Protein AF-A0AAN5C243-F1 (afdb_monomer)

Structure (mmCIF, N/CA/C/O backbone):
data_AF-A0AAN5C243-F1
#
_entry.id   AF-A0AAN5C243-F1
#
loop_
_atom_site.group_PDB
_atom_site.id
_atom_site.type_symbol
_atom_site.label_atom_id
_atom_site.label_alt_id
_atom_site.label_comp_id
_atom_site.label_asym_id
_atom_site.label_entity_id
_atom_site.label_seq_id
_atom_site.pdbx_PDB_ins_code
_atom_site.Cartn_x
_atom_site.Cartn_y
_atom_site.Cartn_z
_atom_site.occupancy
_atom_site.B_iso_or_equiv
_atom_site.auth_seq_id
_atom_site.auth_comp_id
_atom_site.auth_asym_id
_atom_site.auth_atom_id
_atom_site.pdbx_PDB_model_num
ATOM 1 N N . MET A 1 1 ? -35.501 -19.779 41.838 1.00 39.94 1 MET A N 1
ATOM 2 C CA . MET A 1 1 ? -34.102 -19.410 42.121 1.00 39.94 1 MET A CA 1
ATOM 3 C C . MET A 1 1 ? -33.257 -20.050 41.045 1.00 39.94 1 MET A C 1
ATOM 5 O O . MET A 1 1 ? -33.038 -21.250 41.086 1.00 39.94 1 MET A O 1
ATOM 9 N N . SER A 1 2 ? -32.929 -19.277 40.021 1.00 44.41 2 SER A N 1
ATOM 10 C CA . SER A 1 2 ? -31.983 -19.652 38.975 1.00 44.41 2 SER A CA 1
ATOM 11 C C . SER A 1 2 ? -31.056 -18.457 38.868 1.00 44.41 2 SER A C 1
ATOM 13 O O . SER A 1 2 ? -31.450 -17.416 38.342 1.00 44.41 2 SER A O 1
ATOM 15 N N . ASP A 1 3 ? -29.914 -18.589 39.531 1.00 43.72 3 ASP A N 1
ATOM 16 C CA . ASP A 1 3 ? -28.874 -17.581 39.631 1.00 43.72 3 ASP A CA 1
ATOM 17 C C . ASP A 1 3 ? -28.362 -17.240 38.228 1.00 43.72 3 ASP A C 1
ATOM 19 O O . ASP A 1 3 ? -27.710 -18.042 37.565 1.00 43.72 3 ASP A O 1
ATOM 23 N N . THR A 1 4 ? -28.705 -16.049 37.746 1.00 50.03 4 THR A N 1
ATOM 24 C CA . THR A 1 4 ? -28.003 -15.402 36.638 1.00 50.03 4 THR A CA 1
ATOM 25 C C . THR A 1 4 ? -26.629 -14.999 37.153 1.00 50.03 4 THR A C 1
ATOM 27 O O . THR A 1 4 ? -26.507 -14.013 37.881 1.00 50.03 4 THR A O 1
ATOM 30 N N . GLU A 1 5 ? -25.607 -15.786 36.818 1.00 46.62 5 GLU A N 1
ATOM 31 C CA . GLU A 1 5 ? -24.209 -15.423 37.034 1.00 46.62 5 GLU A CA 1
ATOM 32 C C . GLU A 1 5 ? -23.911 -14.112 36.291 1.00 46.62 5 GLU A C 1
ATOM 34 O O . GLU A 1 5 ? -23.841 -14.058 35.063 1.00 46.62 5 GLU A O 1
ATOM 39 N N . ASP A 1 6 ? -23.783 -13.031 37.061 1.00 47.22 6 ASP A N 1
ATOM 40 C CA . ASP A 1 6 ? -23.342 -11.715 36.608 1.00 47.22 6 ASP A CA 1
ATOM 41 C C . ASP A 1 6 ? -21.865 -11.828 36.189 1.00 47.22 6 ASP A C 1
ATOM 43 O O . ASP A 1 6 ? -20.948 -11.706 37.007 1.00 47.22 6 ASP A O 1
ATOM 47 N N . TYR A 1 7 ? -21.633 -12.149 34.910 1.00 49.03 7 TYR A N 1
ATOM 48 C CA . TYR A 1 7 ? -20.317 -12.200 34.266 1.00 49.03 7 TYR A CA 1
ATOM 49 C C . TYR A 1 7 ? -19.726 -10.781 34.194 1.00 49.03 7 TYR A C 1
ATOM 51 O O . TYR A 1 7 ? -19.652 -10.134 33.149 1.00 49.03 7 TYR A O 1
ATOM 59 N N . ARG A 1 8 ? -19.289 -10.262 35.344 1.00 49.75 8 ARG A N 1
ATOM 60 C CA . ARG A 1 8 ? -18.564 -8.996 35.447 1.00 49.75 8 ARG A CA 1
ATOM 61 C C . ARG A 1 8 ? -17.179 -9.167 34.833 1.00 49.75 8 ARG A C 1
ATOM 63 O O . ARG A 1 8 ? -16.230 -9.561 35.509 1.00 49.75 8 ARG A O 1
ATOM 70 N N . ILE A 1 9 ? -17.057 -8.847 33.545 1.00 55.88 9 ILE A N 1
ATOM 71 C CA . ILE A 1 9 ? -15.762 -8.758 32.865 1.00 55.88 9 ILE A CA 1
ATOM 72 C C . ILE A 1 9 ? -14.895 -7.747 33.639 1.00 55.88 9 ILE A C 1
ATOM 74 O O . ILE A 1 9 ? -15.289 -6.585 33.793 1.00 55.88 9 ILE A O 1
ATOM 78 N N . PRO A 1 10 ? -13.728 -8.150 34.173 1.00 54.62 10 PRO A N 1
ATOM 79 C CA . PRO A 1 10 ? -12.915 -7.258 34.981 1.00 54.62 10 PRO A CA 1
ATOM 80 C C . PRO A 1 10 ? -12.436 -6.074 34.134 1.00 54.62 10 PRO A C 1
ATOM 82 O O . PRO A 1 10 ? -11.917 -6.247 33.035 1.00 54.62 10 PRO A O 1
ATOM 85 N N . ARG A 1 11 ? -12.560 -4.850 34.665 1.00 54.38 11 ARG A N 1
ATOM 86 C CA . ARG A 1 11 ? -12.184 -3.578 34.003 1.00 54.38 11 ARG A CA 1
ATOM 87 C C . ARG A 1 11 ? -10.766 -3.567 33.407 1.00 54.38 11 ARG A C 1
ATOM 89 O O . ARG A 1 11 ? -10.499 -2.841 32.453 1.00 54.38 11 ARG A O 1
ATOM 96 N N . ASN A 1 12 ? -9.861 -4.364 33.973 1.00 53.50 12 ASN A N 1
ATOM 97 C CA . ASN A 1 12 ? -8.494 -4.528 33.478 1.00 53.50 12 ASN A CA 1
ATOM 98 C C . ASN A 1 12 ? -8.434 -5.319 32.165 1.00 53.50 12 ASN A C 1
ATOM 100 O O . ASN A 1 12 ? -7.594 -5.023 31.325 1.00 53.50 12 ASN A O 1
ATOM 104 N N . TYR A 1 13 ? -9.353 -6.262 31.957 1.00 52.78 13 TYR A N 1
ATOM 105 C CA . TYR A 1 13 ? -9.468 -7.041 30.727 1.00 52.78 13 TYR A CA 1
ATOM 106 C C . TYR A 1 13 ? -9.877 -6.149 29.552 1.00 52.78 13 TYR A C 1
ATOM 108 O O . TYR A 1 13 ? -9.234 -6.163 28.512 1.00 52.78 13 TYR A O 1
ATOM 116 N N . ILE A 1 14 ? -10.860 -5.269 29.769 1.00 56.34 14 ILE A N 1
ATOM 117 C CA . ILE A 1 14 ? -11.325 -4.300 28.764 1.00 56.34 14 ILE A CA 1
ATOM 118 C C . ILE A 1 14 ? -10.185 -3.361 28.338 1.00 56.34 14 ILE A C 1
ATOM 120 O O . ILE A 1 14 ? -9.993 -3.110 27.152 1.00 56.34 14 ILE A O 1
ATOM 124 N N . ARG A 1 15 ? -9.377 -2.880 29.293 1.00 54.50 15 ARG A N 1
ATOM 125 C CA . ARG A 1 15 ? -8.212 -2.028 29.000 1.00 54.50 15 ARG A CA 1
ATOM 126 C C . ARG A 1 15 ? -7.119 -2.752 28.217 1.00 54.50 15 ARG A C 1
ATOM 128 O O . ARG A 1 15 ? -6.546 -2.155 27.311 1.00 54.50 15 ARG A O 1
ATOM 135 N N . ILE A 1 16 ? -6.835 -4.009 28.551 1.00 59.50 16 ILE A N 1
ATOM 136 C CA . ILE A 1 16 ? -5.842 -4.820 27.835 1.00 59.50 16 ILE A CA 1
ATOM 137 C C . ILE A 1 16 ? -6.316 -5.094 26.404 1.00 59.50 16 ILE A C 1
ATOM 139 O O . ILE A 1 16 ? -5.544 -4.879 25.475 1.00 59.50 16 ILE A O 1
ATOM 143 N N . CYS A 1 17 ? -7.586 -5.465 26.217 1.00 55.12 17 CYS A N 1
ATOM 144 C CA . CYS A 1 17 ? -8.178 -5.667 24.894 1.00 55.12 17 CYS A CA 1
ATOM 145 C C . CYS A 1 17 ? -8.138 -4.391 24.040 1.00 55.12 17 CYS A C 1
ATOM 147 O O . CYS A 1 17 ? -7.820 -4.450 22.855 1.00 55.12 17 CYS A O 1
ATOM 149 N N . PHE A 1 18 ? -8.402 -3.224 24.634 1.00 61.09 18 PHE A N 1
ATOM 150 C CA . PHE A 1 18 ? -8.355 -1.949 23.916 1.00 61.09 18 PHE A CA 1
ATOM 151 C C . PHE A 1 18 ? -6.933 -1.588 23.463 1.00 61.09 18 PHE A C 1
ATOM 153 O O . PHE A 1 18 ? -6.732 -1.148 22.330 1.00 61.09 18 PHE A O 1
ATOM 160 N N . LEU A 1 19 ? -5.935 -1.814 24.325 1.00 61.78 19 LEU A N 1
ATOM 161 C CA . LEU A 1 19 ? -4.520 -1.596 24.006 1.00 61.78 19 LEU A CA 1
ATOM 162 C C . LEU A 1 19 ? -4.009 -2.580 22.943 1.00 61.78 19 LEU A C 1
ATOM 164 O O . LEU A 1 19 ? -3.286 -2.179 22.030 1.00 61.78 19 LEU A O 1
ATOM 168 N N . SER A 1 20 ? -4.405 -3.855 23.006 1.00 60.62 20 SER A N 1
ATOM 169 C CA . SER A 1 20 ? -4.030 -4.832 21.977 1.00 60.62 20 SER A CA 1
ATOM 170 C C . SER A 1 20 ? -4.666 -4.504 20.625 1.00 60.62 20 SER A C 1
ATOM 172 O O . SER A 1 20 ? -3.983 -4.557 19.606 1.00 60.62 20 SER A O 1
ATOM 174 N N . LEU A 1 21 ? -5.940 -4.094 20.613 1.00 64.75 21 LEU A N 1
ATOM 175 C CA . LEU A 1 21 ? -6.659 -3.735 19.389 1.00 64.75 21 LEU A CA 1
ATOM 176 C C . LEU A 1 21 ? -6.060 -2.489 18.719 1.00 64.75 21 LEU A C 1
ATOM 178 O O . LEU A 1 21 ? -5.858 -2.471 17.509 1.00 64.75 21 LEU A O 1
ATOM 182 N N . THR A 1 22 ? -5.729 -1.456 19.501 1.00 68.12 22 THR A N 1
ATOM 183 C CA . THR A 1 22 ? -5.076 -0.244 18.973 1.00 68.12 22 THR A CA 1
ATOM 184 C C . THR A 1 22 ? -3.683 -0.534 18.420 1.00 68.12 22 THR A C 1
ATOM 186 O O . THR A 1 22 ? -3.329 0.000 17.374 1.00 68.12 22 THR A O 1
ATOM 189 N N . THR A 1 23 ? -2.914 -1.420 19.058 1.00 70.00 23 THR A N 1
ATOM 190 C CA . THR A 1 23 ? -1.579 -1.804 18.566 1.00 70.00 23 THR A CA 1
ATOM 191 C C . THR A 1 23 ? -1.656 -2.551 17.231 1.00 70.00 23 THR A C 1
ATOM 193 O O . THR A 1 23 ? -0.896 -2.240 16.319 1.00 70.00 23 THR A O 1
ATOM 196 N N . ILE A 1 24 ? -2.598 -3.491 17.084 1.00 71.12 24 ILE A N 1
ATOM 197 C CA . ILE A 1 24 ? -2.819 -4.228 15.826 1.00 71.12 24 ILE A CA 1
ATOM 198 C C . ILE A 1 24 ? -3.197 -3.263 14.696 1.00 71.12 24 ILE A C 1
ATOM 200 O O . ILE A 1 24 ? -2.574 -3.283 13.640 1.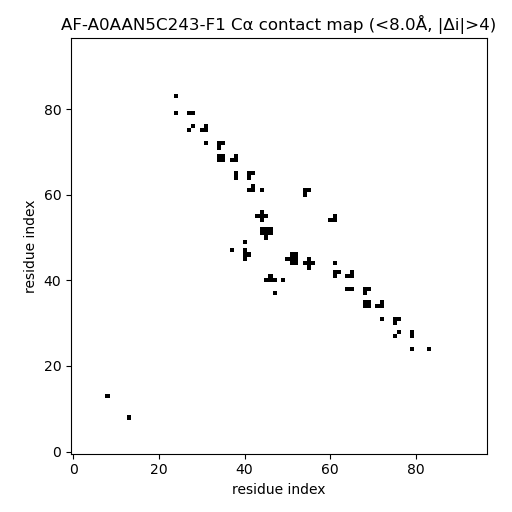00 71.12 24 ILE A O 1
ATOM 204 N N . LYS A 1 25 ? -4.129 -2.340 14.954 1.00 70.25 25 LYS A N 1
ATOM 205 C CA . LYS A 1 25 ? -4.572 -1.343 13.966 1.00 70.25 25 LYS A CA 1
ATOM 206 C C . LYS A 1 25 ? -3.450 -0.406 13.512 1.00 70.25 25 LYS A C 1
ATOM 208 O O . LYS A 1 25 ? -3.353 -0.0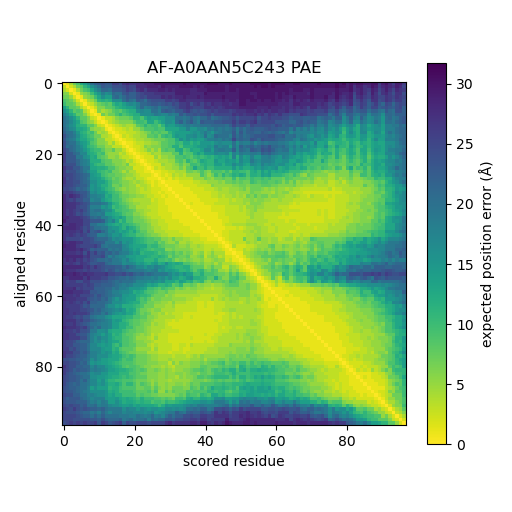73 12.335 1.00 70.25 25 LYS A O 1
ATOM 213 N N . VAL A 1 26 ? -2.574 0.008 14.430 1.00 76.69 26 VAL A N 1
ATOM 214 C CA . VAL A 1 26 ? -1.389 0.811 14.084 1.00 76.69 26 VAL A CA 1
ATOM 215 C C . VAL A 1 26 ? -0.432 0.020 13.189 1.00 76.69 26 VAL A C 1
ATOM 217 O O . VAL A 1 26 ? 0.096 0.581 12.234 1.00 76.69 26 VAL A O 1
ATOM 220 N N . LEU A 1 27 ? -0.233 -1.276 13.450 1.00 75.44 27 LEU A N 1
ATOM 221 C CA . LEU A 1 27 ? 0.614 -2.132 12.612 1.00 75.44 27 LEU A CA 1
ATOM 222 C C . LEU A 1 27 ? 0.050 -2.303 11.197 1.00 75.44 27 LEU A C 1
ATOM 224 O O . LEU A 1 27 ? 0.816 -2.304 10.238 1.00 75.44 27 LEU A O 1
ATOM 228 N N . GLU A 1 28 ? -1.266 -2.419 11.043 1.00 79.12 28 GLU A N 1
ATOM 229 C CA . GLU A 1 28 ? -1.887 -2.536 9.720 1.00 79.12 28 GLU A CA 1
ATOM 230 C C . GLU A 1 28 ? -1.830 -1.218 8.929 1.00 79.12 28 GLU A C 1
ATOM 232 O O . GLU A 1 28 ? -1.525 -1.228 7.740 1.00 79.12 28 GLU A O 1
ATOM 237 N N . LEU A 1 29 ? -1.982 -0.063 9.588 1.00 81.19 29 LEU A N 1
ATOM 238 C CA . LEU A 1 29 ? -1.742 1.246 8.960 1.00 81.19 29 LEU A CA 1
ATOM 239 C C . LEU A 1 29 ? -0.279 1.435 8.519 1.00 81.19 29 LEU A C 1
ATOM 241 O O . LEU A 1 29 ? -0.015 2.042 7.476 1.00 81.19 29 LEU A O 1
ATOM 245 N N . ILE A 1 30 ? 0.676 0.909 9.293 1.00 85.00 30 ILE A N 1
ATOM 246 C CA . ILE A 1 30 ? 2.094 0.896 8.908 1.00 85.00 30 ILE A CA 1
ATOM 247 C C . ILE A 1 30 ? 2.286 0.073 7.629 1.00 85.00 30 ILE A C 1
ATOM 249 O O . ILE A 1 30 ? 2.950 0.554 6.717 1.00 85.00 30 ILE A O 1
ATOM 253 N N . LYS A 1 31 ? 1.639 -1.095 7.502 1.00 85.12 31 LYS A N 1
ATOM 254 C CA . LYS A 1 31 ? 1.705 -1.913 6.276 1.00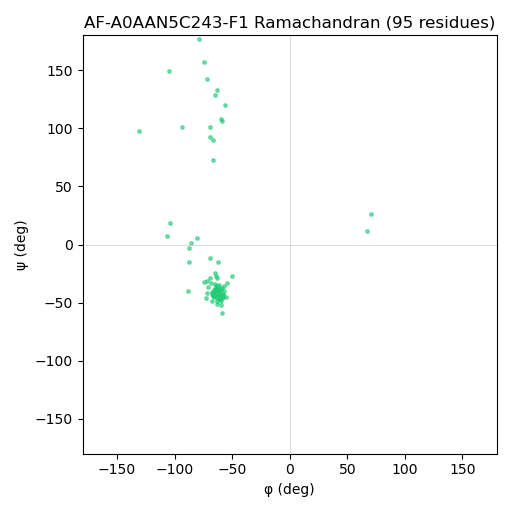 85.12 31 LYS A CA 1
ATOM 255 C C . LYS A 1 31 ? 1.204 -1.165 5.040 1.00 85.12 31 LYS A C 1
ATOM 257 O O . LYS A 1 31 ? 1.894 -1.156 4.026 1.00 85.12 31 LYS A O 1
ATOM 262 N N . VAL A 1 32 ? 0.061 -0.477 5.139 1.00 86.50 32 VAL A N 1
ATOM 263 C CA . VAL A 1 32 ? -0.470 0.356 4.039 1.00 86.50 32 VAL A CA 1
ATOM 264 C C . VAL A 1 32 ? 0.545 1.429 3.631 1.00 86.50 32 VAL A C 1
ATOM 266 O O . VAL A 1 32 ? 0.775 1.666 2.445 1.00 86.50 32 VAL A O 1
ATOM 269 N N . THR A 1 33 ? 1.189 2.060 4.614 1.00 88.12 33 THR A N 1
ATOM 270 C CA . THR A 1 33 ? 2.206 3.094 4.376 1.00 88.12 33 THR A CA 1
ATOM 271 C C . THR A 1 33 ? 3.450 2.518 3.696 1.00 88.12 33 THR A C 1
ATOM 273 O O . THR A 1 33 ? 3.945 3.093 2.726 1.00 88.12 33 THR A O 1
ATOM 276 N N . ASP A 1 34 ? 3.934 1.365 4.158 1.00 88.12 34 ASP A N 1
ATOM 277 C CA . ASP A 1 34 ? 5.076 0.672 3.559 1.00 88.12 34 ASP A CA 1
ATOM 278 C C . ASP A 1 34 ? 4.781 0.243 2.116 1.00 88.12 34 ASP A C 1
ATOM 280 O O . ASP A 1 34 ? 5.625 0.414 1.233 1.00 88.12 34 ASP A O 1
ATOM 284 N N . GLY A 1 35 ? 3.567 -0.236 1.838 1.00 86.81 35 GLY A N 1
ATOM 285 C CA . GLY A 1 35 ? 3.140 -0.575 0.484 1.00 86.81 35 GLY A CA 1
ATOM 286 C C . GLY A 1 35 ? 3.101 0.641 -0.453 1.00 86.81 35 GLY A C 1
ATOM 287 O O . GLY A 1 35 ? 3.560 0.550 -1.593 1.00 86.81 35 GLY A O 1
ATOM 288 N N . LEU A 1 36 ? 2.647 1.808 0.023 1.00 88.94 36 LEU A N 1
ATOM 289 C CA . LEU A 1 36 ? 2.691 3.057 -0.755 1.00 88.94 36 LEU A CA 1
ATOM 290 C C . LEU A 1 36 ? 4.128 3.497 -1.071 1.00 88.94 36 LEU A C 1
ATOM 292 O O . LEU A 1 36 ? 4.403 3.938 -2.188 1.00 88.94 36 LEU A O 1
ATOM 296 N N . LEU A 1 37 ? 5.062 3.329 -0.130 1.00 89.12 37 LEU A N 1
ATOM 297 C CA . LEU A 1 37 ? 6.484 3.590 -0.377 1.00 89.12 37 LEU A CA 1
ATOM 298 C C . LEU A 1 37 ? 7.067 2.627 -1.421 1.00 89.12 37 LEU A C 1
ATOM 300 O O . LEU A 1 37 ? 7.940 3.015 -2.194 1.00 89.12 37 LEU A O 1
ATOM 304 N N . THR A 1 38 ? 6.596 1.382 -1.468 1.00 87.44 38 THR A N 1
ATOM 305 C CA . THR A 1 38 ? 6.986 0.417 -2.508 1.00 87.44 38 THR A CA 1
ATOM 306 C C . THR A 1 38 ? 6.455 0.828 -3.883 1.00 87.44 38 THR A C 1
ATOM 308 O O . THR A 1 38 ? 7.206 0.803 -4.858 1.00 87.44 38 THR A O 1
ATOM 311 N N . VAL A 1 39 ? 5.203 1.296 -3.964 1.00 88.69 39 VAL A N 1
ATOM 312 C CA . VAL A 1 39 ? 4.626 1.866 -5.197 1.00 88.69 39 VAL A CA 1
ATOM 313 C C . VAL A 1 39 ? 5.455 3.053 -5.698 1.00 88.69 39 VAL A C 1
ATOM 315 O O . VAL A 1 39 ? 5.771 3.125 -6.887 1.00 88.69 39 VAL A O 1
ATOM 318 N N . GLU A 1 40 ? 5.844 3.966 -4.805 1.00 88.19 40 GLU A N 1
ATOM 319 C CA . GLU A 1 40 ? 6.695 5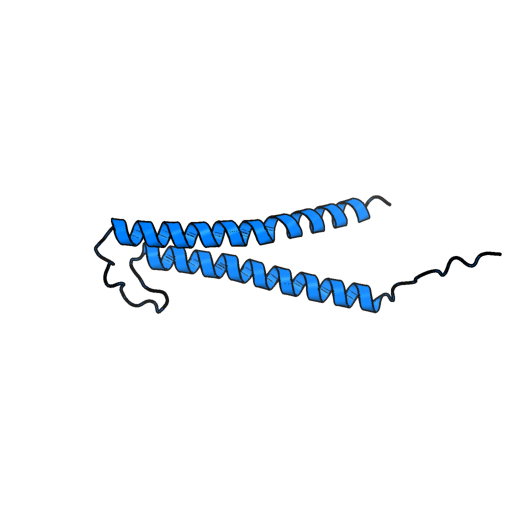.112 -5.142 1.00 88.19 40 GLU A CA 1
ATOM 320 C C . GLU A 1 40 ? 8.056 4.661 -5.695 1.00 88.19 40 GLU A C 1
ATOM 322 O O . GLU A 1 40 ? 8.480 5.135 -6.749 1.00 88.19 40 GLU A O 1
AT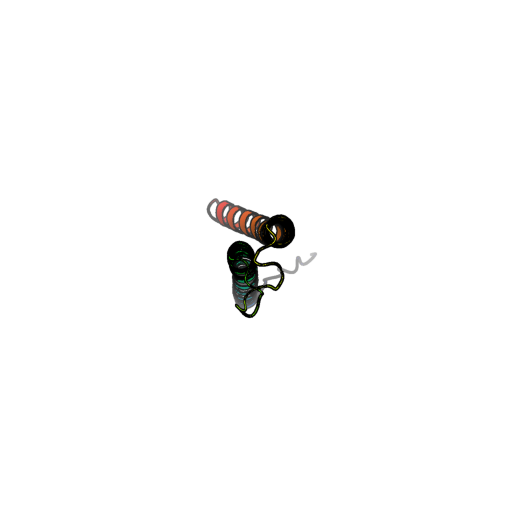OM 327 N N . ARG A 1 41 ? 8.712 3.685 -5.053 1.00 86.00 41 ARG A N 1
ATOM 328 C CA . ARG A 1 41 ? 10.003 3.140 -5.515 1.00 86.00 41 ARG A CA 1
ATOM 329 C C . ARG A 1 41 ? 9.907 2.543 -6.916 1.00 86.00 41 ARG A C 1
ATOM 331 O O . ARG A 1 41 ? 10.700 2.900 -7.784 1.00 86.00 41 ARG A O 1
ATOM 338 N N . TYR A 1 42 ? 8.908 1.701 -7.173 1.00 86.06 42 TYR A N 1
ATOM 339 C CA . TYR A 1 42 ? 8.707 1.118 -8.505 1.00 86.06 42 TYR A CA 1
ATOM 340 C C . TYR A 1 42 ? 8.379 2.189 -9.553 1.00 86.06 42 TYR A C 1
ATOM 342 O O . TYR A 1 42 ? 8.868 2.131 -10.684 1.00 86.06 42 TYR A O 1
ATOM 350 N N . SER A 1 43 ? 7.640 3.229 -9.161 1.00 82.81 43 SER A N 1
ATOM 351 C CA . SER A 1 43 ? 7.362 4.383 -10.023 1.00 82.81 43 SER A CA 1
ATOM 352 C C . SER A 1 43 ? 8.631 5.153 -10.391 1.00 82.81 43 SER A C 1
ATOM 354 O O . SER A 1 43 ? 8.698 5.712 -11.482 1.00 82.81 43 SER A O 1
ATOM 356 N N . LEU A 1 44 ? 9.658 5.137 -9.539 1.00 85.62 44 LEU A N 1
ATOM 357 C CA . LEU A 1 44 ? 10.985 5.700 -9.806 1.00 85.62 44 LEU A CA 1
ATOM 358 C C . LEU A 1 44 ? 11.927 4.733 -10.545 1.00 85.62 44 LEU A C 1
ATOM 360 O O . LEU A 1 44 ? 13.074 5.090 -10.797 1.00 85.62 44 LEU A O 1
ATOM 364 N N . GLY A 1 45 ? 11.468 3.526 -10.899 1.00 81.62 45 GLY A N 1
ATOM 365 C CA . GLY A 1 45 ? 12.314 2.500 -11.515 1.00 81.62 45 GLY A CA 1
ATOM 366 C C . GLY A 1 45 ? 13.332 1.903 -10.541 1.00 81.62 45 GLY A C 1
ATOM 367 O O . GLY A 1 45 ? 14.394 1.455 -10.959 1.00 81.62 45 GLY A O 1
ATOM 368 N N . GLN A 1 46 ? 13.039 1.929 -9.240 1.00 83.62 46 GLN A N 1
ATOM 369 C CA . GLN A 1 46 ? 13.902 1.397 -8.187 1.00 83.62 46 GLN A CA 1
ATOM 370 C C . GLN A 1 46 ? 13.358 0.076 -7.647 1.00 83.62 46 GLN A C 1
ATOM 372 O O . GLN A 1 46 ? 12.150 -0.119 -7.586 1.00 83.62 46 GLN A O 1
ATOM 377 N N . ASN A 1 47 ? 14.241 -0.811 -7.198 1.00 79.56 47 ASN A N 1
ATOM 378 C CA . ASN A 1 47 ? 13.885 -2.022 -6.460 1.00 79.56 47 ASN A CA 1
ATOM 379 C C . ASN A 1 47 ? 13.574 -1.719 -4.978 1.00 79.56 47 ASN A C 1
ATOM 381 O O . ASN A 1 47 ? 13.727 -0.595 -4.491 1.00 79.56 47 ASN A O 1
ATOM 385 N N . GLU A 1 48 ? 13.178 -2.747 -4.220 1.00 76.06 48 GLU A N 1
ATOM 386 C CA . GLU A 1 48 ? 12.910 -2.638 -2.776 1.00 76.06 48 GLU A CA 1
ATOM 387 C C . GLU A 1 48 ? 14.116 -2.124 -1.973 1.00 76.06 48 GLU A C 1
ATOM 389 O O . GLU A 1 48 ? 13.940 -1.345 -1.031 1.00 76.06 48 GLU A O 1
ATOM 394 N N . ASP A 1 49 ? 15.330 -2.502 -2.380 1.00 82.88 49 ASP A N 1
ATOM 395 C CA . ASP A 1 49 ? 16.610 -2.102 -1.783 1.00 82.88 49 ASP A CA 1
ATOM 396 C C . ASP A 1 49 ? 17.094 -0.706 -2.229 1.00 82.88 49 ASP A C 1
ATOM 398 O O . ASP A 1 49 ? 18.181 -0.276 -1.839 1.00 82.88 49 ASP A O 1
ATOM 402 N N . ARG A 1 50 ? 16.269 0.025 -2.995 1.00 76.06 50 ARG A N 1
ATOM 403 C CA . ARG A 1 50 ? 16.551 1.352 -3.577 1.00 76.06 50 ARG A CA 1
ATOM 404 C C . ARG A 1 50 ? 17.644 1.360 -4.646 1.00 76.06 50 ARG A C 1
ATOM 406 O O . ARG A 1 50 ? 18.088 2.438 -5.042 1.00 76.06 50 ARG A O 1
ATOM 413 N N . THR A 1 51 ? 18.074 0.195 -5.121 1.00 83.12 51 THR A N 1
ATOM 414 C CA . THR A 1 51 ? 18.913 0.112 -6.319 1.00 83.12 51 THR A CA 1
ATOM 415 C C . THR A 1 51 ? 18.079 0.358 -7.565 1.00 83.12 51 THR A C 1
ATOM 417 O O . THR A 1 51 ? 16.856 0.205 -7.553 1.00 83.12 51 THR A O 1
ATOM 420 N N . GLU A 1 52 ? 18.734 0.769 -8.644 1.00 82.06 52 GLU A N 1
ATOM 421 C CA . GLU A 1 52 ? 18.074 0.892 -9.936 1.00 82.06 52 GLU A CA 1
ATOM 422 C C . GLU A 1 52 ? 17.632 -0.491 -10.420 1.00 82.06 52 GLU A C 1
ATOM 424 O O . GLU A 1 52 ? 18.400 -1.459 -10.397 1.00 82.06 52 GLU A O 1
ATOM 429 N N . ALA A 1 53 ? 16.362 -0.594 -10.796 1.00 77.12 53 ALA A N 1
ATOM 430 C CA . ALA A 1 53 ? 15.808 -1.835 -11.283 1.00 77.12 53 ALA A CA 1
ATOM 431 C C . ALA A 1 53 ? 16.368 -2.132 -12.684 1.00 77.12 53 ALA A C 1
ATOM 433 O O . ALA A 1 53 ? 16.528 -1.214 -13.483 1.00 77.12 53 ALA A O 1
ATOM 434 N N . PRO A 1 54 ? 16.660 -3.397 -13.024 1.00 69.38 54 PRO A N 1
ATOM 435 C CA . PRO A 1 54 ? 17.167 -3.751 -14.353 1.00 69.38 54 PRO A CA 1
ATOM 436 C C . PRO A 1 54 ? 16.179 -3.436 -15.493 1.00 69.38 54 PRO A C 1
ATOM 438 O O . PRO A 1 54 ? 16.563 -3.425 -16.656 1.00 69.38 54 PRO A O 1
ATOM 441 N N . ASP A 1 55 ? 14.918 -3.185 -15.157 1.00 68.81 55 ASP A N 1
ATOM 442 C CA . ASP A 1 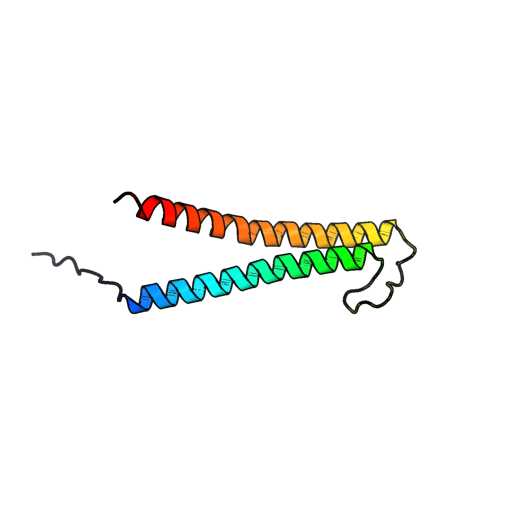55 ? 13.827 -2.728 -16.015 1.00 68.81 55 ASP A CA 1
ATOM 443 C C . ASP A 1 55 ? 13.507 -1.232 -15.824 1.00 68.81 55 ASP A C 1
ATOM 445 O O . ASP A 1 55 ? 12.418 -0.796 -16.186 1.00 68.81 55 ASP A O 1
ATOM 449 N N . SER A 1 56 ? 14.416 -0.427 -15.251 1.00 70.69 56 SER A N 1
ATOM 450 C CA . SER A 1 56 ? 14.193 1.013 -15.020 1.00 70.69 56 SER A CA 1
ATOM 451 C C . SER A 1 56 ? 13.799 1.766 -16.302 1.00 70.69 56 SER A C 1
ATOM 453 O O . SER A 1 56 ? 12.969 2.683 -16.258 1.00 70.69 56 SER A O 1
ATOM 455 N N . ASP A 1 57 ? 14.325 1.320 -17.442 1.00 76.00 57 ASP A N 1
ATOM 456 C CA . ASP A 1 57 ? 14.072 1.880 -18.770 1.00 76.00 57 ASP A CA 1
ATOM 457 C C . ASP A 1 57 ? 12.837 1.287 -19.477 1.00 76.00 57 ASP A C 1
ATOM 459 O O . ASP A 1 57 ? 12.340 1.873 -20.441 1.00 76.00 57 ASP A O 1
ATOM 463 N N . ASP A 1 58 ? 12.311 0.150 -19.004 1.00 85.06 58 ASP A N 1
ATOM 464 C CA . ASP A 1 58 ? 11.128 -0.502 -19.575 1.00 85.06 58 ASP A CA 1
ATOM 465 C C . ASP A 1 58 ? 9.862 -0.045 -18.835 1.00 85.06 58 ASP A C 1
ATOM 467 O O . ASP A 1 58 ? 9.539 -0.477 -17.723 1.00 85.06 58 ASP A O 1
ATOM 471 N N . LEU A 1 59 ? 9.142 0.882 -19.468 1.00 82.50 59 LEU A N 1
ATOM 472 C CA . LEU A 1 59 ? 7.940 1.487 -18.903 1.00 82.50 59 LEU A CA 1
ATOM 473 C C . LEU A 1 59 ? 6.829 0.460 -18.637 1.00 82.50 59 LEU A C 1
ATOM 475 O O . LEU A 1 59 ? 6.111 0.608 -17.647 1.00 82.50 59 LEU A O 1
ATOM 479 N N . ASP A 1 60 ? 6.691 -0.563 -19.482 1.00 86.81 60 ASP A N 1
ATOM 480 C CA . ASP A 1 60 ? 5.613 -1.548 -19.369 1.00 86.81 60 ASP A CA 1
ATOM 481 C C . ASP A 1 60 ? 5.852 -2.468 -18.164 1.00 86.81 60 ASP A C 1
ATOM 483 O O . ASP A 1 60 ? 4.938 -2.708 -17.368 1.00 86.81 60 ASP A O 1
ATOM 487 N N . LEU A 1 61 ? 7.100 -2.903 -17.959 1.00 83.50 61 LEU A N 1
ATOM 488 C CA . LEU A 1 61 ? 7.489 -3.711 -16.796 1.00 83.50 61 LEU A CA 1
ATOM 489 C C . LEU A 1 61 ? 7.372 -2.927 -15.480 1.00 83.50 61 LEU A C 1
ATOM 491 O O . LEU A 1 61 ? 6.880 -3.454 -14.474 1.00 83.50 61 LEU A O 1
ATOM 495 N N . ARG A 1 62 ? 7.741 -1.641 -15.487 1.00 83.38 62 ARG A N 1
ATOM 496 C CA . ARG A 1 62 ? 7.544 -0.753 -14.331 1.00 83.38 62 ARG A CA 1
ATOM 497 C C . ARG A 1 62 ? 6.074 -0.562 -14.001 1.00 83.38 62 ARG A C 1
ATOM 499 O O . ARG A 1 62 ? 5.706 -0.632 -12.827 1.00 83.38 62 ARG A O 1
ATOM 506 N N . LEU A 1 63 ? 5.237 -0.342 -15.014 1.00 86.69 63 LEU A N 1
ATOM 507 C CA . LEU A 1 63 ? 3.798 -0.197 -14.825 1.00 86.69 63 LEU A CA 1
ATOM 508 C C . LEU A 1 63 ? 3.207 -1.472 -14.213 1.00 86.69 63 LEU A C 1
ATOM 510 O O . LEU A 1 63 ? 2.458 -1.378 -13.246 1.00 86.69 63 LEU A O 1
ATOM 514 N N . GLU A 1 64 ? 3.601 -2.656 -14.694 1.00 89.50 64 GLU A N 1
ATOM 515 C CA . GLU A 1 64 ? 3.135 -3.935 -14.147 1.00 89.50 64 GLU A CA 1
ATOM 516 C C . GLU A 1 64 ? 3.465 -4.081 -12.651 1.00 89.50 64 GLU A C 1
ATOM 518 O O . GLU A 1 64 ? 2.614 -4.489 -11.853 1.00 89.50 64 GLU A O 1
ATOM 523 N N . ARG A 1 65 ? 4.686 -3.713 -12.243 1.00 84.88 65 ARG A N 1
ATOM 524 C CA . ARG A 1 65 ? 5.102 -3.750 -10.832 1.00 84.88 65 ARG A CA 1
ATOM 525 C C . ARG A 1 65 ? 4.348 -2.742 -9.980 1.00 84.88 65 ARG A C 1
ATOM 527 O O . ARG A 1 65 ? 3.910 -3.085 -8.883 1.00 84.88 65 ARG A O 1
ATOM 534 N N . VAL A 1 66 ? 4.165 -1.525 -10.486 1.00 88.69 66 VAL A N 1
ATOM 535 C CA . VAL A 1 66 ? 3.373 -0.485 -9.821 1.00 88.69 66 VAL A CA 1
ATOM 536 C C . VAL A 1 66 ? 1.931 -0.948 -9.634 1.00 88.69 66 VAL A C 1
ATOM 538 O O . VAL A 1 66 ? 1.403 -0.827 -8.533 1.00 88.69 66 VAL A O 1
ATOM 541 N N . THR A 1 67 ? 1.308 -1.532 -10.660 1.00 90.44 67 THR A N 1
ATOM 542 C CA . THR A 1 67 ? -0.060 -2.059 -10.575 1.00 90.44 67 THR A CA 1
ATOM 543 C C . THR A 1 67 ? -0.164 -3.173 -9.537 1.00 90.44 67 THR A C 1
ATOM 545 O O . THR A 1 67 ? -1.034 -3.110 -8.675 1.00 90.44 67 THR A O 1
ATOM 548 N N . LYS A 1 68 ? 0.762 -4.140 -9.542 1.00 90.12 68 LYS A N 1
ATOM 549 C CA . LYS A 1 68 ? 0.789 -5.216 -8.537 1.00 90.12 68 LYS A CA 1
ATOM 550 C C . LYS A 1 68 ? 0.954 -4.680 -7.115 1.00 90.12 68 LYS A C 1
ATOM 552 O O . LYS A 1 68 ? 0.236 -5.108 -6.216 1.00 90.12 68 LYS A O 1
ATOM 557 N N . ALA A 1 69 ? 1.875 -3.740 -6.906 1.00 88.69 69 ALA A N 1
ATOM 558 C CA . ALA A 1 69 ? 2.083 -3.124 -5.598 1.00 88.69 69 ALA A CA 1
ATOM 559 C C . ALA A 1 69 ? 0.854 -2.317 -5.148 1.00 88.69 69 ALA A C 1
ATOM 561 O O . ALA A 1 69 ? 0.465 -2.380 -3.984 1.00 88.69 69 ALA A O 1
ATOM 562 N N . TYR A 1 70 ? 0.202 -1.613 -6.073 1.00 90.12 70 TYR A N 1
ATOM 563 C CA . TYR A 1 70 ? -1.023 -0.870 -5.796 1.00 90.12 70 TYR A CA 1
ATOM 564 C C . TYR A 1 70 ? -2.191 -1.789 -5.415 1.00 90.12 70 TYR A C 1
ATOM 566 O O . TYR A 1 70 ? -2.916 -1.488 -4.468 1.00 90.12 70 TYR A O 1
ATOM 574 N N . ASP A 1 71 ? -2.356 -2.925 -6.096 1.00 92.56 71 ASP A N 1
ATOM 575 C CA . ASP A 1 71 ? -3.395 -3.904 -5.763 1.00 92.56 71 ASP A CA 1
ATOM 576 C C . ASP A 1 71 ? -3.199 -4.493 -4.358 1.00 92.56 71 ASP A C 1
ATOM 578 O O . ASP A 1 71 ? -4.173 -4.688 -3.631 1.00 92.56 71 ASP A O 1
ATOM 582 N N . ILE A 1 72 ? -1.947 -4.713 -3.940 1.00 90.62 72 ILE A N 1
ATOM 583 C CA . ILE A 1 72 ? -1.619 -5.132 -2.569 1.00 90.62 72 ILE A CA 1
ATOM 584 C C . ILE A 1 72 ? -2.027 -4.045 -1.570 1.00 90.62 72 ILE A C 1
ATOM 586 O O . ILE A 1 72 ? -2.787 -4.328 -0.648 1.00 90.62 72 ILE A O 1
ATOM 590 N N . VAL A 1 73 ? -1.615 -2.791 -1.796 1.00 90.56 73 VAL A N 1
ATOM 591 C CA . VAL A 1 73 ? -1.978 -1.651 -0.929 1.00 90.56 73 VAL A CA 1
ATOM 592 C C . VAL A 1 73 ? -3.490 -1.493 -0.812 1.00 90.56 73 VAL A C 1
ATOM 594 O O . VAL A 1 73 ? -4.005 -1.188 0.260 1.00 90.56 73 VAL A O 1
ATOM 597 N N . LYS A 1 74 ? -4.217 -1.690 -1.912 1.00 89.06 74 LYS A N 1
ATOM 598 C CA . LYS A 1 74 ? -5.674 -1.589 -1.932 1.00 89.06 74 LYS A CA 1
ATOM 599 C C . LYS A 1 74 ? -6.334 -2.667 -1.071 1.00 89.06 74 LYS A C 1
ATOM 601 O O . LYS A 1 74 ? -7.309 -2.364 -0.386 1.00 89.06 74 LYS A O 1
ATOM 606 N N . ASN A 1 75 ? -5.812 -3.892 -1.097 1.00 89.56 75 ASN A N 1
ATOM 607 C CA . ASN A 1 75 ? -6.295 -4.969 -0.236 1.00 89.56 75 ASN A CA 1
ATOM 608 C C . ASN A 1 75 ? -5.970 -4.682 1.235 1.00 89.56 75 ASN A C 1
ATOM 610 O O . ASN A 1 75 ? -6.881 -4.696 2.057 1.00 89.56 75 ASN A O 1
ATOM 614 N N . ASP A 1 76 ? -4.723 -4.303 1.538 1.00 86.88 76 ASP A N 1
ATOM 615 C CA . ASP A 1 76 ? -4.298 -3.946 2.899 1.00 86.88 76 ASP A CA 1
ATOM 616 C C . ASP A 1 76 ? -5.130 -2.780 3.463 1.00 86.88 76 ASP A C 1
ATOM 618 O O . ASP A 1 76 ? -5.488 -2.759 4.638 1.00 86.88 76 ASP A O 1
ATOM 622 N N . TYR A 1 77 ? -5.482 -1.804 2.621 1.00 84.00 77 TYR A N 1
ATOM 623 C CA . TYR A 1 77 ? -6.368 -0.710 3.006 1.00 84.00 77 TYR A CA 1
ATOM 624 C C . TYR A 1 77 ? -7.786 -1.199 3.321 1.00 84.00 77 TYR A C 1
ATOM 626 O O . TYR A 1 77 ? -8.372 -0.759 4.308 1.00 84.00 77 TYR A O 1
ATOM 634 N N . GLY A 1 78 ? -8.333 -2.114 2.515 1.00 85.00 78 GLY A N 1
ATOM 635 C CA . GLY A 1 78 ? -9.648 -2.712 2.759 1.00 85.00 78 GLY A CA 1
ATOM 636 C C . GLY A 1 78 ? -9.713 -3.481 4.081 1.00 85.00 78 GLY A C 1
ATOM 637 O O . GLY A 1 78 ? -10.698 -3.357 4.813 1.00 85.00 78 GLY A O 1
ATOM 638 N N . ASP A 1 79 ? -8.636 -4.192 4.421 1.00 83.31 79 ASP A N 1
ATOM 639 C CA . ASP A 1 79 ? -8.496 -4.912 5.691 1.00 83.31 79 ASP A CA 1
ATOM 640 C C . ASP A 1 79 ? -8.479 -3.962 6.901 1.00 83.31 79 ASP A C 1
ATOM 642 O O . ASP A 1 79 ? -8.921 -4.332 7.985 1.00 83.31 79 ASP A O 1
ATOM 646 N N . VAL A 1 80 ? -8.035 -2.715 6.714 1.00 83.31 80 VAL A N 1
ATOM 647 C CA . VAL A 1 80 ? -7.996 -1.680 7.759 1.00 83.31 80 VAL A CA 1
ATOM 648 C C . VAL A 1 80 ? -9.294 -0.874 7.840 1.00 83.31 80 VAL A C 1
ATOM 650 O O . VAL A 1 80 ? -9.754 -0.537 8.935 1.00 83.31 80 VAL A O 1
ATOM 653 N N . GLU A 1 81 ? -9.896 -0.538 6.697 1.00 83.44 81 GLU A N 1
ATOM 654 C CA . GLU A 1 81 ? -11.062 0.345 6.621 1.00 83.44 81 GLU A CA 1
ATOM 655 C C . GLU A 1 81 ? -12.276 -0.254 7.345 1.00 83.44 81 GLU A C 1
ATOM 657 O O . GLU A 1 81 ? -12.921 0.438 8.136 1.00 83.44 81 GLU A O 1
ATOM 662 N N . GLY A 1 82 ? -12.567 -1.540 7.120 1.00 82.44 82 GLY A N 1
ATOM 663 C CA . GLY A 1 82 ? -13.715 -2.224 7.727 1.00 82.44 82 GLY A CA 1
ATOM 664 C C . GLY A 1 82 ? -13.676 -2.207 9.262 1.00 82.44 82 GLY A C 1
ATOM 665 O O . GLY A 1 82 ? -14.562 -1.611 9.881 1.00 82.44 82 GLY A O 1
ATOM 666 N N . PRO A 1 83 ? -12.625 -2.762 9.893 1.00 77.56 83 PRO A N 1
ATOM 667 C CA . PRO A 1 83 ? -12.485 -2.796 11.350 1.00 77.56 83 PRO A CA 1
ATOM 668 C C . PRO A 1 83 ? -12.328 -1.420 12.014 1.00 77.56 83 PRO A C 1
ATOM 670 O O . PRO A 1 83 ? -12.591 -1.268 13.215 1.00 77.56 83 PRO A O 1
ATOM 673 N N . LEU A 1 84 ? -11.841 -0.405 11.288 1.00 74.25 84 LEU A N 1
ATOM 674 C CA . LEU A 1 84 ? -11.842 0.975 11.780 1.00 74.25 84 LEU A CA 1
ATOM 675 C C . LEU A 1 84 ? -13.249 1.560 11.772 1.00 74.25 84 LEU A C 1
ATOM 677 O O . LEU A 1 84 ? -13.644 2.160 12.772 1.00 74.25 84 LEU A O 1
ATOM 681 N N . ARG A 1 85 ? -13.999 1.369 10.684 1.00 81.12 85 ARG A N 1
ATOM 682 C CA . ARG A 1 85 ? -15.376 1.850 10.567 1.00 81.12 85 ARG A CA 1
ATOM 683 C C . ARG A 1 85 ? -16.264 1.257 11.658 1.00 81.12 85 ARG A C 1
ATOM 685 O O . ARG A 1 85 ? -16.854 2.027 12.407 1.00 81.12 85 ARG A O 1
ATOM 692 N N . GLU A 1 86 ? -16.259 -0.067 11.819 1.00 79.62 86 GLU A N 1
ATOM 693 C CA . GLU A 1 86 ? -17.033 -0.763 12.862 1.00 79.62 86 GLU A CA 1
ATOM 694 C C . GLU A 1 86 ? -16.706 -0.227 14.262 1.00 79.62 86 GLU A C 1
ATOM 696 O O . GLU A 1 86 ? -17.589 0.111 15.043 1.00 79.62 86 GLU A O 1
ATOM 701 N N . PHE A 1 87 ? -15.420 -0.046 14.566 1.00 76.19 87 PHE A N 1
ATOM 702 C CA . PHE A 1 87 ? -14.988 0.461 15.867 1.00 76.19 87 PHE A CA 1
ATOM 703 C C . PHE A 1 87 ? -15.449 1.895 16.158 1.00 76.19 87 PHE A C 1
ATOM 705 O O . PHE A 1 87 ? -15.788 2.217 17.298 1.00 76.19 87 PHE A O 1
ATOM 712 N N . TYR A 1 88 ? -15.433 2.781 15.159 1.00 73.19 88 TYR A N 1
ATOM 713 C CA . TYR A 1 88 ? -15.923 4.148 15.339 1.00 73.19 88 TYR A CA 1
ATOM 714 C C . TYR A 1 88 ? -17.454 4.216 15.402 1.00 73.19 88 TYR A C 1
ATOM 716 O O . TYR A 1 88 ? -17.974 5.051 16.143 1.00 73.19 88 TYR A O 1
ATOM 724 N N . GLU A 1 89 ? -18.164 3.340 14.687 1.00 79.69 89 GLU A N 1
ATOM 725 C CA . GLU A 1 89 ? -19.620 3.178 14.797 1.00 79.69 89 GLU A CA 1
ATOM 726 C C . GLU A 1 89 ? -20.013 2.708 16.210 1.00 79.69 89 GLU A C 1
ATOM 728 O O . GLU A 1 89 ? -20.810 3.369 16.876 1.00 79.69 89 GLU A O 1
ATOM 733 N N . GLU A 1 90 ? -19.354 1.672 16.741 1.00 77.38 90 GLU A N 1
ATOM 734 C CA . GLU A 1 90 ? -19.570 1.181 18.112 1.00 77.38 90 GLU A CA 1
ATOM 735 C C . GLU A 1 90 ? -19.279 2.246 19.186 1.00 77.38 90 GLU A C 1
ATOM 737 O O . GLU A 1 90 ? -19.995 2.355 20.185 1.00 77.38 90 GLU A O 1
ATOM 742 N N . LEU A 1 91 ? -18.237 3.065 18.995 1.00 72.06 91 LEU A N 1
ATOM 743 C CA . LEU A 1 91 ? -17.930 4.186 19.892 1.00 72.06 91 LEU A CA 1
ATOM 744 C C . LEU A 1 91 ? -18.970 5.314 19.819 1.00 72.06 91 LEU A C 1
ATOM 746 O O . LEU A 1 91 ? -19.202 5.994 20.822 1.00 72.06 91 LEU A O 1
ATOM 750 N N . GLY A 1 92 ? -19.568 5.540 18.647 1.00 66.44 92 GLY A N 1
ATOM 751 C CA . GLY A 1 92 ? -20.631 6.524 18.445 1.00 66.44 92 GLY A CA 1
ATOM 752 C C . GLY A 1 92 ? -21.912 6.149 19.188 1.00 66.44 92 GLY A C 1
ATOM 753 O O . GLY A 1 92 ? -22.486 6.991 19.884 1.00 66.44 92 GLY A O 1
ATOM 754 N N . ASP A 1 93 ? -22.292 4.873 19.123 1.00 59.66 93 ASP A N 1
ATOM 755 C CA . ASP A 1 93 ? -23.495 4.341 19.770 1.00 59.66 93 ASP A CA 1
ATOM 756 C C . ASP A 1 93 ? -23.384 4.309 21.305 1.00 59.66 93 ASP A C 1
ATOM 758 O O . ASP A 1 93 ? -24.371 4.513 22.015 1.00 59.66 93 ASP A O 1
ATOM 762 N N . GLN A 1 94 ? -22.172 4.171 21.855 1.00 54.81 94 GLN A N 1
ATOM 763 C CA . GLN A 1 94 ? -21.935 4.233 23.305 1.00 54.81 94 GLN A CA 1
ATOM 764 C C . GLN A 1 94 ? -22.124 5.627 23.925 1.00 54.81 94 GLN A C 1
ATOM 766 O O . GLN A 1 94 ? -22.165 5.746 25.150 1.00 54.81 94 GLN A O 1
ATOM 771 N N . LYS A 1 95 ? -22.243 6.694 23.125 1.00 50.31 95 LYS A N 1
ATOM 772 C CA . LYS A 1 95 ? -22.458 8.060 23.634 1.00 50.31 95 LYS A CA 1
ATOM 773 C C . LYS A 1 95 ? 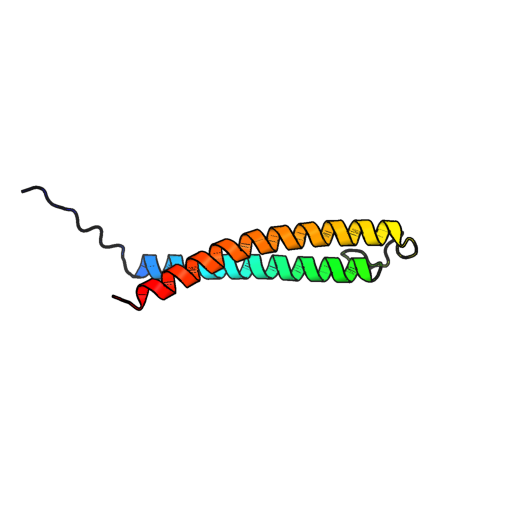-23.944 8.406 23.835 1.00 50.31 95 LYS A C 1
ATOM 775 O O . LYS A 1 95 ? -24.245 9.509 24.289 1.00 50.31 95 LYS A O 1
ATOM 780 N N . GLY A 1 96 ? -24.854 7.495 23.474 1.00 50.69 96 GLY A N 1
ATOM 781 C CA . GLY A 1 96 ? -26.306 7.704 23.460 1.00 50.69 96 GLY A CA 1
ATOM 782 C C . GLY A 1 96 ? -27.118 7.010 24.562 1.00 50.69 96 GLY A C 1
ATOM 783 O O . GLY A 1 96 ? -28.3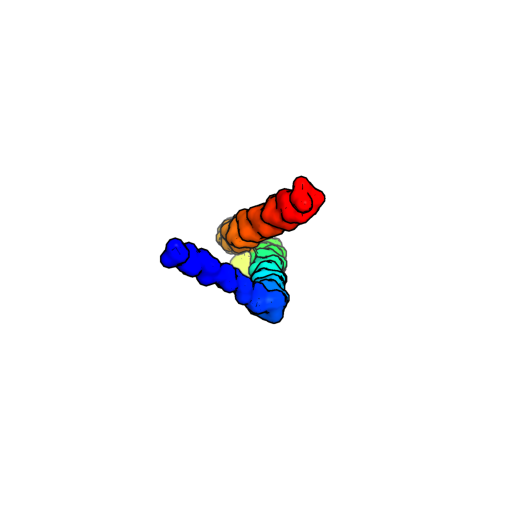44 7.068 24.492 1.00 50.69 96 GLY A O 1
ATOM 784 N N . ASN A 1 97 ? -26.491 6.375 25.558 1.00 39.91 97 ASN A N 1
ATOM 785 C CA . ASN A 1 97 ? -27.168 5.698 26.679 1.00 39.91 97 ASN A CA 1
ATOM 786 C C . ASN A 1 97 ? -26.537 6.072 28.029 1.00 39.91 97 ASN A C 1
ATOM 788 O O . ASN A 1 97 ? -27.200 5.861 29.068 1.00 39.91 97 ASN A O 1
#

pLDDT: mean 74.24, std 14.56, range [39.91, 92.56]

Sequence (97 aa):
MSDTEDYRIPRNYIRICFLSLTTIKVLELIKVTDGLLTVERYSLGQNEDRTEAPDSDDLDLRLERVTKAYDIVKNDYGDVEGPLREFYEELGDQKGN

Mean predicted aligned error: 12.03 Å

Solvent-accessible surface area (backbone atoms only — not comparable to full-atom values): 5497 Å² total; per-residue (Å²): 141,78,85,77,80,79,81,73,74,55,73,66,58,58,53,51,53,50,54,52,52,52,52,52,53,51,53,50,54,48,50,32,51,55,31,49,52,50,27,52,31,25,72,70,22,24,38,98,86,68,44,79,32,98,49,49,87,39,65,66,62,32,47,53,51,26,51,53,35,45,54,50,28,53,49,47,42,53,68,48,50,53,65,48,50,55,52,52,52,56,57,56,61,68,76,75,122

Radius of gyration: 21.85 Å; Cα contacts (8 Å, |Δi|>4): 51; chains: 1; bounding box: 53×28×62 Å

Organism: Aspergillus oryzae (NCBI:txid5062)

Secondary structure (DSSP, 8-s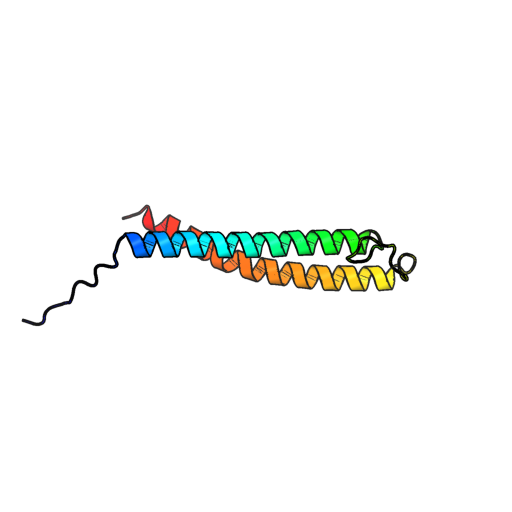tate):
----------HHHHHHHHHHHHHHHHHHHHHHHHHHHHHHHHHTTB-TTSSBPTTTT-HHHHHHHHHHHHHHHHHHHHHHHHHHHHHHHHHHHTT--

Foldseek 3Di:
DDDPPPPPDDPVNVVVVVVVVVVVLVVLVVVLVLLVVCLVQLVCCAHPVRHRHPCNVPPVVSVVSSVVSVVVSVVSVVVNPVVVVVVVVVVVVVVPD